Protein AF-A0A7C2U217-F1 (afdb_monomer_lite)

Sequence (135 aa):
MIDAEALQKIQAIIQNGKTFVLTTHVNADADGIGSEIALTHCLRDLGKKAHIFNHSPTPENIEFLDARGDIELYDNGKHGELVRDVDAVFILDISDWERLRDLGKLLRQISVTKICIDHHPLEGRFGDVDVILTE

Radius of gyration: 13.86 Å; chains: 1; bounding box: 32×33×36 Å

Foldseek 3Di:
DWDPVLVVVVVVLLVPWAAEEEEEFAVDDCQRLLVLLVVCVVSVVVVHHYAYEYQYDDDPVVVVSCVVVRYDHDDCVPCVVVCQPGQAYEYEQDQDLVRRPPVSVSVVVHPRFYEYEHADDDDDDRTPRYTYNHD

Structure (mmCIF, N/CA/C/O backbone):
data_AF-A0A7C2U217-F1
#
_entry.id   AF-A0A7C2U217-F1
#
loop_
_atom_site.group_PDB
_atom_site.id
_atom_site.type_symbol
_atom_site.label_atom_id
_atom_site.label_alt_id
_atom_site.label_comp_id
_atom_site.label_asym_id
_atom_site.label_entity_id
_atom_site.label_seq_id
_atom_site.pdbx_PDB_ins_code
_atom_site.Cartn_x
_atom_site.Cartn_y
_atom_site.Cartn_z
_atom_site.occupancy
_atom_site.B_iso_or_equiv
_atom_site.auth_seq_id
_atom_site.auth_comp_id
_atom_site.auth_asym_id
_atom_site.auth_atom_id
_atom_site.pdbx_PDB_model_num
ATOM 1 N N . MET A 1 1 ? 12.260 -4.621 18.351 1.00 69.06 1 MET A N 1
ATOM 2 C CA . MET A 1 1 ? 10.930 -5.052 18.851 1.00 69.06 1 MET A CA 1
ATOM 3 C 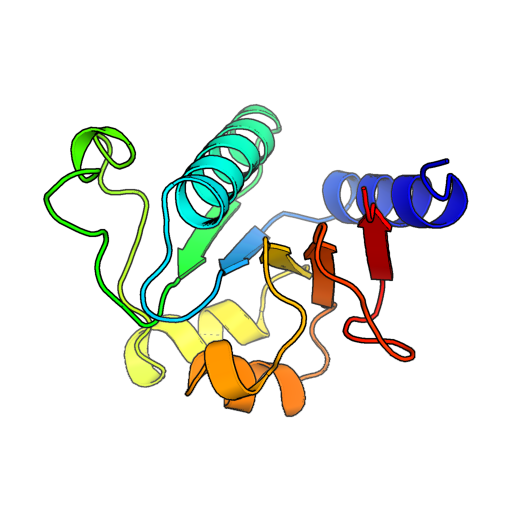C . MET A 1 1 ? 9.889 -4.224 18.130 1.00 69.06 1 MET A C 1
ATOM 5 O O . MET A 1 1 ? 10.135 -3.038 17.961 1.00 69.06 1 MET A O 1
ATOM 9 N N . ILE A 1 2 ? 8.782 -4.831 17.703 1.00 81.50 2 ILE A N 1
ATOM 10 C CA . ILE A 1 2 ? 7.706 -4.109 17.014 1.00 81.50 2 ILE A CA 1
ATOM 11 C C . ILE A 1 2 ? 7.047 -3.122 17.985 1.00 81.50 2 ILE A C 1
ATOM 13 O O . ILE A 1 2 ? 6.759 -3.491 19.125 1.00 81.50 2 ILE A O 1
ATOM 17 N N . ASP A 1 3 ? 6.818 -1.885 17.542 1.00 88.06 3 ASP A N 1
ATOM 18 C CA . ASP A 1 3 ? 6.122 -0.863 18.326 1.00 88.06 3 ASP A CA 1
ATOM 19 C C . ASP A 1 3 ? 4.647 -1.253 18.536 1.00 88.06 3 ASP A C 1
ATOM 21 O O . ASP A 1 3 ? 3.834 -1.269 17.608 1.00 88.06 3 ASP A O 1
ATOM 25 N N . ALA A 1 4 ? 4.299 -1.574 19.784 1.00 91.75 4 ALA A N 1
ATOM 26 C CA . ALA A 1 4 ? 2.953 -1.980 20.163 1.00 91.75 4 ALA A CA 1
ATOM 27 C C . ALA A 1 4 ? 1.915 -0.862 19.970 1.00 91.75 4 ALA A C 1
ATOM 29 O O . ALA A 1 4 ? 0.757 -1.160 19.677 1.00 91.75 4 ALA A O 1
ATOM 30 N N . GLU A 1 5 ? 2.304 0.409 20.109 1.00 94.31 5 GLU A N 1
ATOM 31 C CA . GLU A 1 5 ? 1.392 1.539 19.916 1.00 94.31 5 GLU A CA 1
ATOM 32 C C . GLU A 1 5 ? 1.033 1.692 18.432 1.00 94.31 5 GLU A C 1
ATOM 34 O O . GLU A 1 5 ? -0.138 1.877 18.087 1.00 94.31 5 GLU A O 1
ATOM 39 N N . ALA A 1 6 ? 2.021 1.551 17.544 1.00 94.88 6 ALA A N 1
ATOM 40 C CA . ALA A 1 6 ? 1.801 1.558 16.100 1.00 94.88 6 ALA A CA 1
ATOM 41 C C . ALA A 1 6 ? 0.861 0.418 15.671 1.00 94.88 6 ALA A C 1
ATOM 43 O O . ALA A 1 6 ? -0.117 0.658 14.960 1.00 94.88 6 ALA A O 1
ATOM 44 N N . LEU A 1 7 ? 1.080 -0.801 16.181 1.00 95.38 7 LEU A N 1
ATOM 45 C CA . LEU A 1 7 ? 0.203 -1.943 15.901 1.00 95.38 7 LEU A CA 1
ATOM 46 C C . LEU A 1 7 ? -1.240 -1.712 16.367 1.00 95.38 7 LEU A C 1
ATOM 48 O O . LEU A 1 7 ? -2.176 -2.010 15.627 1.00 95.38 7 LEU A O 1
ATOM 52 N N . GLN A 1 8 ? -1.437 -1.156 17.566 1.00 97.12 8 GLN A N 1
ATOM 53 C CA . GLN A 1 8 ? -2.775 -0.843 18.080 1.00 97.12 8 GLN A CA 1
ATOM 54 C C . GLN A 1 8 ? -3.494 0.198 17.214 1.00 97.12 8 GLN A C 1
ATOM 56 O O . GLN A 1 8 ? -4.691 0.060 16.950 1.00 97.12 8 GLN A O 1
ATOM 61 N N . LYS A 1 9 ? -2.774 1.216 16.725 1.00 97.81 9 LYS A N 1
ATOM 62 C CA . LYS A 1 9 ? -3.329 2.214 15.796 1.00 97.81 9 LYS A CA 1
ATOM 63 C C . LYS A 1 9 ? -3.751 1.575 14.477 1.00 97.81 9 LYS A C 1
ATOM 65 O O . LYS A 1 9 ? -4.878 1.796 14.040 1.00 97.81 9 LYS A O 1
ATOM 70 N N . ILE A 1 10 ? -2.892 0.748 13.880 1.00 98.12 10 ILE A N 1
ATOM 71 C CA . ILE A 1 10 ? -3.202 0.030 12.634 1.00 98.12 10 ILE A CA 1
ATOM 72 C C . ILE A 1 10 ? -4.423 -0.873 12.830 1.00 98.12 10 ILE A C 1
ATOM 74 O O . ILE A 1 10 ? -5.349 -0.842 12.022 1.00 98.12 10 ILE A O 1
ATOM 78 N N . GLN A 1 11 ? -4.479 -1.619 13.936 1.00 97.94 11 GLN A N 1
ATOM 79 C CA . GLN A 1 11 ? -5.625 -2.461 14.267 1.00 97.94 11 GLN A CA 1
ATOM 80 C C . GLN A 1 11 ? -6.925 -1.647 14.344 1.00 97.94 11 GLN A C 1
ATOM 82 O O . GLN A 1 11 ? -7.931 -2.049 13.759 1.00 97.94 11 GLN A O 1
ATOM 87 N N . ALA A 1 12 ? -6.914 -0.501 15.029 1.00 98.44 12 ALA A N 1
ATOM 88 C CA . ALA A 1 12 ? -8.084 0.365 15.143 1.00 98.44 12 ALA A CA 1
ATOM 89 C C . ALA A 1 12 ? -8.523 0.938 13.783 1.00 98.44 12 ALA A C 1
ATOM 91 O O . ALA A 1 12 ? -9.723 0.996 13.502 1.00 98.44 12 ALA A O 1
ATOM 92 N N . ILE A 1 13 ? -7.571 1.321 12.925 1.00 98.56 13 ILE A N 1
ATOM 93 C CA . ILE A 1 13 ? -7.847 1.787 11.559 1.00 98.56 13 ILE A CA 1
ATOM 94 C C . ILE A 1 13 ? -8.518 0.674 10.746 1.00 98.56 13 ILE A C 1
ATOM 96 O O . ILE A 1 13 ? -9.573 0.899 10.156 1.00 98.56 13 ILE A O 1
ATOM 100 N N . ILE A 1 14 ? -7.972 -0.546 10.775 1.00 98.69 14 ILE A N 1
ATOM 101 C CA . ILE A 1 14 ? -8.537 -1.692 10.047 1.00 98.69 14 ILE A CA 1
ATOM 102 C C . ILE A 1 14 ? -9.936 -2.040 10.563 1.00 98.69 14 ILE A C 1
ATOM 104 O O . ILE A 1 14 ? -10.850 -2.279 9.774 1.00 98.69 14 ILE A O 1
ATOM 108 N N . GLN A 1 15 ? -10.136 -2.070 11.883 1.00 98.38 15 GLN A N 1
ATOM 109 C CA . GLN A 1 15 ? -11.425 -2.420 12.480 1.00 98.38 15 GLN A CA 1
ATOM 110 C C . GLN A 1 15 ? -12.529 -1.440 12.070 1.00 98.38 15 GLN A C 1
ATOM 112 O O . GLN A 1 15 ? -13.599 -1.888 11.648 1.00 98.38 15 GLN A O 1
ATOM 117 N N . ASN A 1 16 ? -12.254 -0.134 12.133 1.00 98.38 16 ASN A N 1
ATOM 118 C CA . ASN A 1 16 ? -13.239 0.915 11.863 1.00 98.38 16 ASN A CA 1
ATOM 119 C C . ASN A 1 16 ? -13.402 1.245 10.369 1.00 98.38 16 ASN A C 1
ATOM 121 O O . ASN A 1 16 ? -14.499 1.614 9.948 1.00 98.38 16 ASN A O 1
ATOM 125 N N . GLY A 1 17 ? -12.339 1.099 9.575 1.00 98.50 17 GLY A N 1
ATOM 126 C CA . GLY A 1 17 ? -12.345 1.377 8.141 1.00 98.50 17 GLY A CA 1
ATOM 127 C C . GLY A 1 17 ? -13.046 0.297 7.318 1.00 98.50 17 GLY A C 1
ATOM 128 O O . GLY A 1 17 ? -13.355 -0.800 7.795 1.00 98.50 17 GLY A O 1
ATOM 129 N N . LYS A 1 18 ? -13.315 0.607 6.054 1.00 98.69 18 LYS A N 1
ATOM 130 C CA . LYS A 1 18 ? -14.023 -0.247 5.093 1.00 98.69 18 LYS A CA 1
ATOM 131 C C . LYS A 1 18 ? -13.253 -0.434 3.794 1.00 98.69 18 LYS A C 1
ATOM 133 O O . LYS A 1 18 ? -13.386 -1.501 3.200 1.00 98.69 18 LYS A O 1
ATOM 138 N N . THR A 1 19 ? -12.501 0.569 3.355 1.00 98.75 19 THR A N 1
ATOM 139 C CA . THR A 1 19 ? -11.808 0.587 2.066 1.00 98.75 19 THR A CA 1
ATOM 140 C C . THR A 1 19 ? -10.358 0.996 2.264 1.00 98.75 19 THR A C 1
ATOM 142 O O . THR A 1 19 ? -10.080 2.013 2.892 1.00 98.75 19 THR A O 1
ATOM 145 N N . PHE A 1 20 ? -9.444 0.219 1.694 1.00 98.88 20 PHE A N 1
ATOM 146 C CA . PHE A 1 20 ? -8.005 0.430 1.793 1.00 98.88 20 PHE A CA 1
ATOM 147 C C . PHE A 1 20 ? -7.353 0.347 0.416 1.00 98.88 20 PHE A C 1
ATOM 149 O O . PHE A 1 20 ? -7.805 -0.401 -0.456 1.00 98.88 20 PHE A O 1
ATOM 156 N N . VAL A 1 21 ? -6.274 1.102 0.244 1.00 98.88 21 VAL A N 1
ATOM 157 C CA . VAL A 1 21 ? -5.364 0.971 -0.900 1.00 98.88 21 VAL A CA 1
ATOM 158 C C . VAL A 1 21 ? -4.018 0.480 -0.392 1.00 98.88 21 VAL A C 1
ATOM 160 O O . VAL A 1 21 ? -3.595 0.851 0.700 1.00 98.88 21 VAL A O 1
ATOM 163 N N . LEU A 1 22 ? -3.363 -0.362 -1.176 1.00 98.81 22 LEU A N 1
ATOM 164 C CA . LEU A 1 22 ? -2.008 -0.828 -0.953 1.00 98.81 22 LEU A CA 1
ATOM 165 C C . LEU A 1 22 ? -1.142 -0.396 -2.136 1.00 98.81 22 LEU A C 1
ATOM 167 O O . LEU A 1 22 ? -1.629 -0.324 -3.270 1.00 98.81 22 LEU A O 1
ATOM 171 N N . THR A 1 23 ? 0.111 -0.066 -1.853 1.00 98.75 23 THR A N 1
ATOM 172 C CA . THR A 1 23 ? 1.108 0.258 -2.870 1.00 98.75 23 THR A CA 1
ATOM 173 C C . THR A 1 23 ? 2.515 -0.072 -2.378 1.00 98.75 23 THR A C 1
ATOM 175 O O . THR A 1 23 ? 2.789 -0.037 -1.174 1.00 98.75 23 THR A O 1
ATOM 178 N N . THR A 1 24 ? 3.415 -0.332 -3.319 1.00 98.62 24 THR A N 1
ATOM 179 C CA . THR A 1 24 ? 4.837 -0.567 -3.082 1.00 98.62 24 THR A CA 1
ATOM 180 C C . THR A 1 24 ? 5.687 0.183 -4.113 1.00 98.62 24 THR A C 1
ATOM 182 O O . THR A 1 24 ? 5.211 1.011 -4.898 1.00 98.62 24 THR A O 1
ATOM 185 N N . HIS A 1 25 ? 6.996 -0.037 -4.086 1.00 97.75 25 HIS A N 1
ATOM 186 C CA . HIS A 1 25 ? 7.944 0.695 -4.901 1.00 97.75 25 HIS A CA 1
ATOM 187 C C . HIS A 1 25 ? 7.852 0.381 -6.402 1.00 97.75 25 HIS A C 1
ATOM 189 O O . HIS A 1 25 ? 7.497 -0.709 -6.845 1.00 97.75 25 HIS A O 1
ATOM 195 N N . VAL A 1 26 ? 8.292 1.338 -7.222 1.00 97.62 26 VAL A N 1
ATOM 196 C CA . VAL A 1 26 ? 8.581 1.128 -8.646 1.00 97.62 26 VAL A CA 1
ATOM 197 C C . VAL A 1 26 ? 9.489 -0.088 -8.843 1.00 97.62 26 VAL A C 1
ATOM 199 O O . VAL A 1 26 ? 10.465 -0.265 -8.111 1.00 97.62 26 VAL A O 1
ATOM 202 N N . ASN A 1 27 ? 9.179 -0.896 -9.858 1.00 96.50 27 ASN A N 1
ATOM 203 C CA . ASN A 1 27 ? 9.841 -2.173 -10.141 1.00 96.50 27 ASN A CA 1
ATOM 204 C C . ASN A 1 27 ? 9.857 -3.083 -8.903 1.00 96.50 27 ASN A C 1
ATOM 206 O O . ASN A 1 27 ? 10.922 -3.527 -8.479 1.00 96.50 27 ASN A O 1
ATOM 210 N N . ALA A 1 28 ? 8.671 -3.259 -8.312 1.00 96.56 28 ALA A N 1
ATOM 211 C CA . ALA A 1 28 ? 8.405 -4.101 -7.153 1.00 96.56 28 ALA A CA 1
ATOM 212 C C . ALA A 1 28 ? 9.036 -5.488 -7.308 1.00 96.56 28 ALA A C 1
ATOM 214 O O . ALA A 1 28 ? 8.926 -6.102 -8.375 1.00 96.56 28 ALA A O 1
ATOM 215 N N . ASP A 1 29 ? 9.705 -5.960 -6.262 1.00 97.62 29 ASP A N 1
ATOM 216 C CA . ASP A 1 29 ? 10.206 -7.325 -6.206 1.00 97.62 29 ASP A CA 1
ATOM 217 C C . ASP A 1 29 ? 9.192 -8.250 -5.508 1.00 97.62 29 ASP A C 1
ATOM 219 O O . ASP A 1 29 ? 8.014 -7.917 -5.350 1.00 97.62 29 ASP A O 1
ATOM 223 N N . ALA A 1 30 ? 9.624 -9.461 -5.158 1.00 97.94 30 ALA A N 1
ATOM 224 C CA . ALA A 1 30 ? 8.746 -10.441 -4.536 1.00 97.94 30 ALA A CA 1
ATOM 225 C C . ALA A 1 30 ? 8.326 -10.064 -3.105 1.00 97.94 30 ALA A C 1
ATOM 227 O O . ALA A 1 30 ? 7.288 -10.560 -2.666 1.00 97.94 30 ALA A O 1
ATOM 228 N N . ASP A 1 31 ? 9.095 -9.232 -2.393 1.00 97.94 31 ASP A N 1
ATOM 229 C CA . ASP A 1 31 ? 8.763 -8.828 -1.026 1.00 97.94 31 ASP A CA 1
ATOM 230 C C . ASP A 1 31 ? 7.623 -7.807 -1.044 1.00 97.94 31 ASP A C 1
ATOM 232 O O . ASP A 1 31 ? 6.544 -8.074 -0.504 1.00 97.94 31 ASP A O 1
ATOM 236 N N . GLY A 1 32 ? 7.786 -6.719 -1.805 1.00 97.94 32 GLY A N 1
ATOM 237 C CA . GLY A 1 32 ? 6.727 -5.735 -2.032 1.00 97.94 32 GLY A CA 1
ATOM 238 C C . GLY A 1 32 ? 5.434 -6.363 -2.568 1.00 97.94 32 GLY A C 1
ATOM 239 O O . GLY A 1 32 ? 4.373 -6.220 -1.957 1.00 97.94 32 GLY A O 1
ATOM 240 N N . ILE A 1 33 ? 5.514 -7.136 -3.660 1.00 98.44 33 ILE A N 1
ATOM 241 C CA . ILE A 1 33 ? 4.331 -7.776 -4.269 1.00 98.44 33 ILE A CA 1
ATOM 242 C C . ILE A 1 33 ? 3.695 -8.806 -3.332 1.00 98.44 33 ILE A C 1
ATOM 244 O O . ILE A 1 33 ? 2.472 -8.845 -3.172 1.00 98.44 33 ILE A O 1
ATOM 248 N N . GLY A 1 34 ? 4.506 -9.658 -2.702 1.00 98.44 34 GLY A N 1
ATOM 249 C CA . GLY A 1 34 ? 4.013 -10.679 -1.782 1.00 98.44 34 GLY A CA 1
ATOM 250 C C . GLY A 1 34 ? 3.298 -10.064 -0.579 1.00 98.44 34 GLY A C 1
ATOM 251 O O . GLY A 1 34 ? 2.211 -10.517 -0.207 1.00 98.44 34 GLY A O 1
ATOM 252 N N . SER A 1 35 ? 3.869 -8.997 -0.019 1.00 98.50 35 SER A N 1
ATOM 253 C CA . SER A 1 35 ? 3.313 -8.250 1.108 1.00 98.50 35 SER A CA 1
ATOM 254 C C . SER A 1 35 ? 1.965 -7.607 0.769 1.00 98.50 35 SER A C 1
ATOM 256 O O . SER A 1 35 ? 1.010 -7.730 1.544 1.00 98.50 35 SER A O 1
ATOM 258 N N . GLU A 1 36 ? 1.836 -6.986 -0.407 1.00 98.62 36 GLU A N 1
ATOM 259 C CA . GLU A 1 36 ? 0.574 -6.399 -0.874 1.00 98.62 36 GLU A CA 1
ATOM 260 C C . GLU A 1 36 ? -0.526 -7.440 -1.059 1.00 98.62 36 GLU A C 1
ATOM 262 O O . GLU A 1 36 ? -1.655 -7.243 -0.600 1.00 98.62 36 GLU A O 1
ATOM 267 N N . ILE A 1 37 ? -0.212 -8.562 -1.706 1.00 98.50 37 ILE A N 1
ATOM 268 C CA . ILE A 1 37 ? -1.184 -9.627 -1.968 1.00 98.50 37 ILE A CA 1
ATOM 269 C C . ILE A 1 37 ? -1.647 -10.252 -0.652 1.00 98.50 37 ILE A C 1
ATOM 271 O O . ILE A 1 37 ? -2.853 -10.384 -0.416 1.00 98.50 37 ILE A O 1
ATOM 275 N N . ALA A 1 38 ? -0.707 -10.575 0.240 1.00 98.44 38 ALA A N 1
ATOM 276 C CA . ALA A 1 38 ? -1.014 -11.163 1.537 1.00 98.44 38 ALA A CA 1
ATOM 277 C C . ALA A 1 38 ? -1.910 -10.244 2.380 1.00 98.44 38 ALA A C 1
ATOM 279 O O . ALA A 1 38 ? -2.942 -10.684 2.902 1.00 98.44 38 ALA A O 1
ATOM 280 N N . LEU A 1 39 ? -1.563 -8.956 2.482 1.00 98.62 39 LEU A N 1
ATOM 281 C CA . LEU A 1 39 ? -2.356 -8.002 3.255 1.00 98.62 39 LEU A CA 1
ATOM 282 C C . LEU A 1 39 ? -3.720 -7.741 2.605 1.00 98.62 39 LEU A C 1
ATOM 284 O O . LEU A 1 39 ? -4.730 -7.679 3.306 1.00 98.62 39 LEU A O 1
ATOM 288 N N . THR A 1 40 ? -3.784 -7.662 1.276 1.00 98.69 40 THR A N 1
ATOM 289 C CA . THR A 1 40 ? -5.044 -7.518 0.533 1.00 98.69 40 THR A CA 1
ATOM 290 C C . THR A 1 40 ? -5.995 -8.675 0.812 1.00 98.69 40 THR A C 1
ATOM 292 O O . THR A 1 40 ? -7.178 -8.447 1.074 1.00 98.69 40 THR A O 1
ATOM 295 N N . HIS A 1 41 ? -5.505 -9.917 0.790 1.00 98.38 41 HIS A N 1
ATOM 296 C CA . HIS A 1 41 ? -6.331 -11.093 1.080 1.00 98.38 41 HIS A CA 1
ATOM 297 C C . HIS A 1 41 ? -6.785 -11.105 2.539 1.00 98.38 41 HIS A C 1
ATOM 299 O O . HIS A 1 41 ? -7.973 -11.283 2.789 1.00 98.38 41 HIS A O 1
ATOM 305 N N . CYS A 1 42 ? -5.896 -10.786 3.484 1.00 98.50 42 CYS A N 1
ATOM 306 C CA . CYS A 1 42 ? -6.253 -10.646 4.898 1.00 98.50 42 CYS A CA 1
ATOM 307 C C . CYS A 1 42 ? -7.364 -9.601 5.118 1.00 98.50 42 CYS A C 1
ATOM 309 O O . CYS A 1 42 ? -8.364 -9.868 5.784 1.00 98.50 42 CYS A O 1
ATOM 311 N N . LEU A 1 43 ? -7.242 -8.417 4.509 1.00 98.75 43 LEU A N 1
ATOM 312 C CA . LEU A 1 43 ? -8.255 -7.362 4.601 1.00 98.75 43 LEU A CA 1
ATOM 313 C C . LEU A 1 43 ? -9.596 -7.802 3.996 1.00 98.75 43 LEU A C 1
ATOM 315 O O . LEU A 1 43 ? -10.653 -7.529 4.569 1.00 98.75 43 LEU A O 1
ATOM 319 N N . ARG A 1 44 ? -9.573 -8.508 2.863 1.00 98.44 44 ARG A N 1
ATOM 320 C CA . ARG A 1 44 ? -10.786 -9.030 2.214 1.00 98.44 44 ARG A CA 1
ATOM 321 C C . ARG A 1 44 ? -11.459 -10.127 3.038 1.00 98.44 44 ARG A C 1
ATOM 323 O O . ARG A 1 44 ? -12.682 -10.102 3.162 1.00 98.44 44 ARG A O 1
ATOM 330 N N . ASP A 1 45 ? -10.691 -11.010 3.672 1.00 98.44 45 ASP A N 1
ATOM 331 C CA . ASP A 1 45 ? -11.208 -12.029 4.598 1.00 98.44 45 ASP A CA 1
ATOM 332 C C . ASP A 1 45 ? -11.872 -11.398 5.836 1.00 98.44 45 ASP A C 1
ATOM 334 O O . ASP A 1 45 ? -12.835 -11.935 6.384 1.00 98.44 45 ASP A O 1
ATOM 338 N N . LEU A 1 46 ? -11.430 -10.199 6.232 1.00 98.44 46 LEU A N 1
ATOM 339 C CA . LEU A 1 46 ? -12.068 -9.366 7.260 1.00 98.44 46 LEU A CA 1
ATOM 340 C C . LEU A 1 46 ? -13.286 -8.567 6.746 1.00 98.44 46 LEU A C 1
ATOM 342 O O . LEU A 1 46 ? -13.814 -7.709 7.461 1.00 98.44 46 LEU A O 1
ATOM 346 N N . GLY A 1 47 ? -13.737 -8.814 5.514 1.00 98.62 47 GLY A N 1
ATOM 347 C CA . GLY A 1 47 ? -14.889 -8.153 4.900 1.00 98.62 47 GLY A CA 1
ATOM 348 C C . GLY A 1 47 ? -14.626 -6.716 4.440 1.00 98.62 47 GLY A C 1
ATOM 349 O O . GLY A 1 47 ? -15.575 -5.945 4.273 1.00 98.62 47 GLY A O 1
ATOM 350 N N . LYS A 1 48 ? -13.358 -6.325 4.264 1.00 98.75 48 LYS A N 1
ATOM 351 C CA . LYS A 1 48 ? -12.966 -4.992 3.784 1.00 98.75 48 LYS A CA 1
ATOM 352 C C . LYS A 1 48 ? -12.811 -4.981 2.262 1.00 98.75 48 LYS A C 1
ATOM 354 O O . LYS A 1 48 ? -12.571 -6.008 1.630 1.00 98.75 48 LYS A O 1
ATOM 359 N N . LYS A 1 49 ? -12.912 -3.796 1.663 1.00 98.75 49 LYS A N 1
ATOM 360 C CA . LYS A 1 49 ? -12.482 -3.545 0.285 1.00 98.75 49 LYS A CA 1
ATOM 361 C C . LYS A 1 49 ? -10.997 -3.195 0.300 1.00 98.75 49 LYS A C 1
ATOM 363 O O . LYS A 1 49 ? -10.587 -2.318 1.053 1.00 98.75 49 LYS A O 1
ATOM 368 N N . ALA A 1 50 ? -10.208 -3.875 -0.521 1.00 98.69 50 ALA A N 1
ATOM 369 C CA . ALA A 1 50 ? -8.774 -3.640 -0.635 1.00 98.69 50 ALA A CA 1
ATOM 370 C C . ALA A 1 50 ? -8.359 -3.675 -2.109 1.00 98.69 50 ALA A C 1
ATOM 372 O O . ALA A 1 50 ? -8.717 -4.619 -2.828 1.00 98.69 50 ALA A O 1
ATOM 373 N N . HIS A 1 51 ? -7.637 -2.639 -2.527 1.00 98.75 51 HIS A N 1
ATOM 374 C CA . HIS A 1 51 ? -7.144 -2.431 -3.887 1.00 98.75 51 HIS A CA 1
ATOM 375 C C . HIS A 1 51 ? -5.624 -2.297 -3.864 1.00 98.75 51 HIS A C 1
ATOM 377 O O . HIS A 1 51 ? -5.102 -1.618 -2.982 1.00 98.75 51 HIS A O 1
ATOM 383 N N . ILE A 1 52 ? -4.932 -2.893 -4.833 1.00 98.81 52 ILE A N 1
ATOM 384 C CA . ILE A 1 52 ? -3.490 -2.704 -5.008 1.00 98.81 52 ILE A CA 1
ATOM 385 C C . ILE A 1 52 ? -3.280 -1.821 -6.235 1.00 98.81 52 ILE A C 1
ATOM 387 O O . ILE A 1 52 ? -3.739 -2.161 -7.327 1.00 98.81 52 ILE A O 1
ATOM 391 N N . PHE A 1 53 ? -2.595 -0.691 -6.052 1.00 98.75 53 PHE A N 1
ATOM 392 C CA . PHE A 1 53 ? -2.251 0.224 -7.136 1.00 98.75 53 PHE A CA 1
ATOM 393 C C . PHE A 1 53 ? -0.747 0.458 -7.186 1.00 98.75 53 PHE A C 1
ATOM 395 O O . PHE A 1 53 ? -0.191 1.148 -6.333 1.00 98.75 53 PHE A O 1
ATOM 402 N N . ASN A 1 54 ? -0.109 -0.045 -8.241 1.00 98.50 54 ASN A N 1
ATOM 403 C CA . ASN A 1 54 ? 1.337 0.045 -8.415 1.00 98.50 54 ASN A CA 1
ATOM 404 C C . ASN A 1 54 ? 1.728 0.849 -9.643 1.00 98.50 54 ASN A C 1
ATOM 406 O O . ASN A 1 54 ? 1.009 0.907 -10.636 1.00 98.50 54 ASN A O 1
ATOM 410 N N . HIS A 1 55 ? 2.894 1.489 -9.585 1.00 97.81 55 HIS A N 1
ATOM 411 C CA . HIS A 1 55 ? 3.402 2.242 -10.729 1.00 97.81 55 HIS A CA 1
ATOM 412 C C . HIS A 1 55 ? 3.910 1.326 -11.851 1.00 97.81 55 HIS A C 1
ATOM 414 O O . HIS A 1 55 ? 3.664 1.597 -13.024 1.00 97.81 55 HIS A O 1
ATOM 420 N N . SER A 1 56 ? 4.645 0.272 -11.492 1.00 96.88 56 SER A N 1
ATOM 421 C CA . SER A 1 56 ? 5.197 -0.697 -12.445 1.00 96.88 56 SER A CA 1
ATOM 422 C C . SER A 1 56 ? 4.313 -1.937 -12.537 1.00 96.88 56 SER A C 1
ATOM 424 O O . SER A 1 56 ? 3.666 -2.286 -11.549 1.00 96.88 56 SER A O 1
ATOM 426 N N . PRO A 1 57 ? 4.317 -2.637 -13.686 1.00 97.12 57 PRO A N 1
ATOM 427 C CA . PRO A 1 57 ? 3.678 -3.941 -13.781 1.00 97.12 57 PRO A CA 1
ATOM 428 C C . PRO A 1 57 ? 4.423 -4.961 -12.917 1.00 97.12 57 PRO A C 1
ATOM 430 O O . PRO A 1 57 ? 5.630 -4.829 -12.691 1.00 97.12 57 PRO A O 1
ATOM 433 N N . THR A 1 58 ? 3.707 -6.001 -12.496 1.00 97.62 58 THR A N 1
ATOM 434 C CA . THR A 1 58 ? 4.298 -7.191 -11.881 1.00 97.62 58 THR A CA 1
ATOM 435 C C . THR A 1 58 ? 5.348 -7.794 -12.824 1.00 97.62 58 THR A C 1
ATOM 437 O O . THR A 1 58 ? 5.036 -8.030 -13.995 1.00 97.62 58 THR A O 1
ATOM 440 N N . PRO A 1 59 ? 6.591 -8.037 -12.370 1.00 97.06 59 PRO A N 1
ATOM 441 C CA . PRO A 1 59 ? 7.610 -8.658 -13.209 1.00 97.06 59 PRO A CA 1
ATOM 442 C C . PRO A 1 59 ? 7.219 -10.079 -13.648 1.00 97.06 59 PRO A C 1
ATOM 444 O O . PRO A 1 59 ? 6.749 -10.876 -12.839 1.00 97.06 59 PRO A O 1
ATOM 447 N N . GLU A 1 60 ? 7.481 -10.424 -14.914 1.00 96.81 60 GLU A N 1
ATOM 448 C CA . GLU A 1 60 ? 7.096 -11.710 -15.535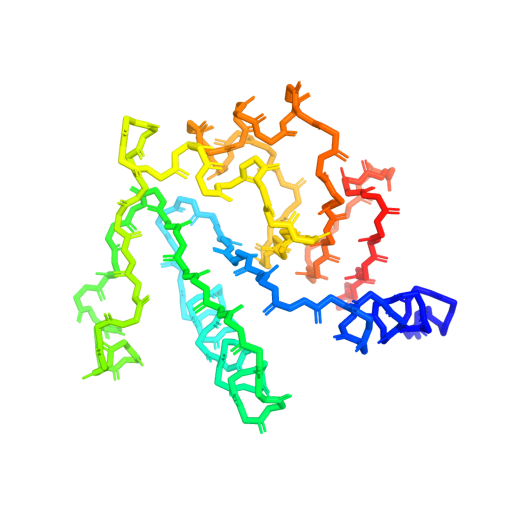 1.00 96.81 60 GLU A CA 1
ATOM 449 C C . GLU A 1 60 ? 7.585 -12.933 -14.737 1.00 96.81 60 GLU A C 1
ATOM 451 O O . GLU A 1 60 ? 6.875 -13.922 -14.572 1.00 96.81 60 GLU A O 1
ATOM 456 N N . ASN A 1 61 ? 8.787 -12.859 -14.158 1.00 97.06 61 ASN A N 1
ATOM 457 C CA . ASN A 1 61 ? 9.373 -13.950 -13.376 1.00 97.06 61 ASN A CA 1
ATOM 458 C C . ASN A 1 61 ? 8.657 -14.222 -12.040 1.00 97.06 61 ASN A C 1
ATOM 460 O O . ASN A 1 61 ? 8.915 -15.258 -11.426 1.00 97.06 61 ASN A O 1
ATOM 464 N N . ILE A 1 62 ? 7.793 -13.311 -11.585 1.00 97.38 62 ILE A N 1
ATOM 465 C CA . ILE A 1 62 ? 6.988 -13.442 -10.364 1.00 97.38 62 ILE A CA 1
ATOM 466 C C . ILE A 1 62 ? 5.495 -13.193 -10.607 1.00 97.38 62 ILE A C 1
ATOM 468 O O . ILE A 1 62 ? 4.732 -13.063 -9.656 1.00 97.38 62 ILE A O 1
ATOM 472 N N . GLU A 1 63 ? 5.048 -13.203 -11.865 1.00 96.38 63 GLU A N 1
ATOM 473 C CA . GLU A 1 63 ? 3.636 -13.025 -12.235 1.00 96.38 63 GLU A CA 1
ATOM 474 C C . GLU A 1 63 ? 2.725 -14.077 -11.583 1.00 96.38 63 GLU A C 1
ATOM 476 O O . GLU A 1 63 ? 1.568 -13.808 -11.272 1.00 96.38 63 GLU A O 1
ATOM 481 N N . PHE A 1 64 ? 3.271 -15.256 -11.264 1.00 96.94 64 PHE A N 1
ATOM 482 C CA . PHE A 1 64 ? 2.559 -16.304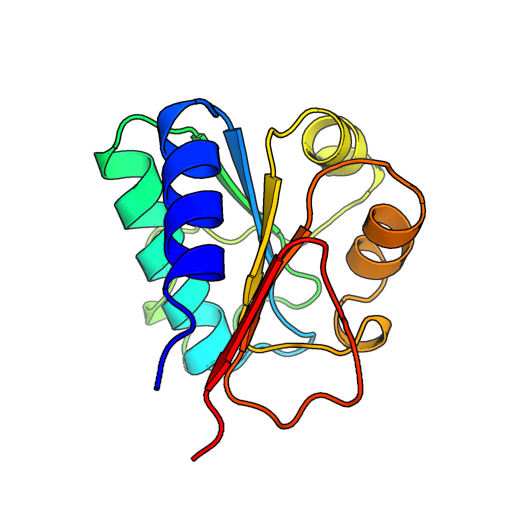 -10.530 1.00 96.94 64 PHE A CA 1
ATOM 483 C C . PHE A 1 64 ? 2.106 -15.883 -9.121 1.00 96.94 64 PHE A C 1
ATOM 485 O O . PHE A 1 64 ? 1.197 -16.514 -8.578 1.00 96.94 64 PHE A O 1
ATOM 492 N N . LEU A 1 65 ? 2.728 -14.863 -8.513 1.00 96.94 65 LEU A N 1
ATOM 493 C CA . LEU A 1 65 ? 2.278 -14.312 -7.234 1.00 96.94 65 LEU A CA 1
ATOM 494 C C . LEU A 1 65 ? 0.924 -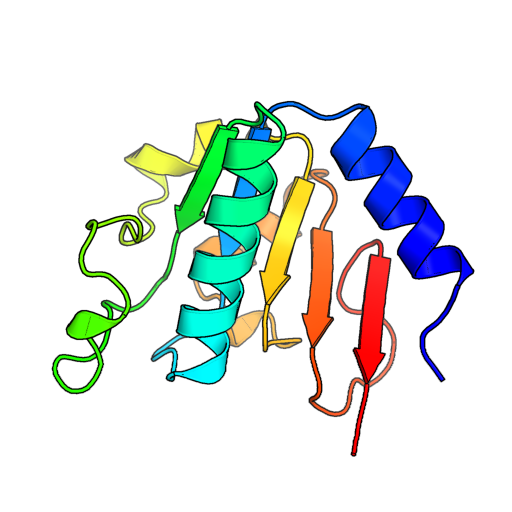13.618 -7.404 1.00 96.94 65 LEU A C 1
ATOM 496 O O . LEU A 1 65 ? 0.023 -13.845 -6.600 1.00 96.94 65 LEU A O 1
ATOM 500 N N . ASP A 1 66 ? 0.746 -12.872 -8.496 1.00 96.81 66 ASP A N 1
ATOM 501 C CA . ASP A 1 66 ? -0.496 -12.177 -8.842 1.00 96.81 66 ASP A CA 1
ATOM 502 C C . ASP A 1 66 ? -1.429 -13.026 -9.726 1.00 96.81 66 ASP A C 1
ATOM 504 O O . ASP A 1 66 ? -2.069 -12.557 -10.665 1.00 96.81 66 ASP A O 1
ATOM 508 N N . ALA A 1 67 ? -1.558 -14.318 -9.414 1.00 94.06 67 ALA A N 1
ATOM 509 C CA . ALA A 1 67 ? -2.378 -15.246 -10.199 1.00 94.06 67 ALA A CA 1
ATOM 510 C C . ALA A 1 67 ? -3.877 -14.869 -10.272 1.00 94.06 67 ALA A C 1
ATOM 512 O O . ALA A 1 67 ? -4.621 -15.448 -11.066 1.00 94.06 67 ALA A O 1
ATOM 513 N N . ARG A 1 68 ? -4.343 -13.941 -9.425 1.00 94.75 68 ARG A N 1
ATOM 514 C CA . ARG A 1 68 ? -5.728 -13.443 -9.401 1.00 94.75 68 ARG A CA 1
ATOM 515 C C . ARG A 1 68 ? -5.914 -12.134 -10.173 1.00 94.75 68 ARG A C 1
ATOM 517 O O . ARG A 1 68 ? -7.064 -11.747 -10.370 1.00 94.75 68 ARG A O 1
ATOM 524 N N . GLY A 1 69 ? -4.833 -11.489 -10.615 1.00 96.06 69 GLY A N 1
ATOM 525 C CA . GLY A 1 69 ? -4.883 -10.159 -11.221 1.00 96.06 69 GLY A CA 1
ATOM 526 C C . GLY A 1 69 ? -5.396 -9.105 -10.239 1.00 96.06 69 GLY A C 1
ATOM 527 O O . GLY A 1 69 ? -6.259 -8.301 -10.587 1.00 96.06 69 GLY A O 1
ATOM 528 N N . ASP A 1 70 ? -4.932 -9.171 -8.991 1.00 96.88 70 ASP A N 1
ATOM 529 C CA . ASP A 1 70 ? -5.279 -8.242 -7.920 1.00 96.88 70 ASP A CA 1
ATOM 530 C C . ASP A 1 70 ? -4.570 -6.884 -8.073 1.00 96.88 70 ASP A C 1
ATOM 532 O O . ASP A 1 70 ? -5.049 -5.893 -7.512 1.00 96.88 70 ASP A O 1
ATOM 536 N N . ILE A 1 71 ? -3.451 -6.830 -8.809 1.00 98.44 71 ILE A N 1
ATOM 537 C CA . ILE A 1 71 ? -2.631 -5.626 -8.978 1.00 98.44 71 ILE A CA 1
ATOM 538 C C . ILE A 1 71 ? -3.065 -4.848 -10.219 1.00 98.44 71 ILE A C 1
ATOM 540 O O . ILE A 1 71 ? -3.017 -5.337 -11.347 1.00 98.44 71 ILE A O 1
ATOM 544 N N . GLU A 1 72 ? -3.427 -3.580 -10.023 1.00 98.38 72 GLU A N 1
ATOM 545 C CA . GLU A 1 72 ? -3.712 -2.654 -11.117 1.00 98.38 72 GLU A CA 1
ATOM 546 C C . GLU A 1 72 ? -2.591 -1.615 -11.270 1.00 98.38 72 GLU A C 1
ATOM 548 O O . GLU A 1 72 ? -2.084 -1.057 -10.292 1.00 98.38 72 GLU A O 1
ATOM 553 N N . LEU A 1 73 ? -2.241 -1.293 -12.520 1.00 98.44 73 LEU A N 1
ATOM 554 C CA . LEU A 1 73 ? -1.359 -0.163 -12.813 1.00 98.44 73 LEU A CA 1
ATOM 555 C C . LEU A 1 73 ? -2.042 1.147 -12.424 1.00 98.44 73 LEU A C 1
ATOM 557 O O . LEU A 1 73 ? -3.150 1.440 -12.877 1.00 98.44 73 LEU A O 1
ATOM 561 N N . TYR A 1 74 ? -1.378 1.949 -11.599 1.00 98.56 74 TYR A N 1
ATOM 562 C CA . TYR A 1 74 ? -1.914 3.212 -11.132 1.00 98.56 74 TYR A CA 1
ATOM 563 C C . TYR A 1 74 ? -2.082 4.211 -12.283 1.00 98.56 74 TYR A C 1
ATOM 565 O O . TYR A 1 74 ? -1.131 4.550 -12.985 1.00 98.56 74 TYR A O 1
ATOM 573 N N . ASP A 1 75 ? -3.294 4.747 -12.405 1.00 98.06 75 ASP A N 1
ATOM 574 C CA . ASP A 1 75 ? -3.648 5.844 -13.291 1.00 98.06 75 ASP A CA 1
ATOM 575 C C . ASP A 1 75 ? -4.433 6.876 -12.472 1.00 98.06 75 ASP A C 1
ATOM 577 O O . ASP A 1 75 ? -5.448 6.550 -11.853 1.00 98.06 75 ASP A O 1
ATOM 581 N N . ASN A 1 76 ? -3.972 8.128 -12.442 1.00 96.44 76 ASN A N 1
ATOM 582 C CA . ASN A 1 76 ? -4.602 9.159 -11.614 1.00 96.44 76 ASN A CA 1
ATOM 583 C C . ASN A 1 76 ? -6.022 9.523 -12.087 1.00 96.44 76 ASN A C 1
ATOM 585 O O . ASN A 1 76 ? -6.859 9.867 -11.257 1.00 96.44 76 ASN A O 1
ATOM 589 N N . GLY A 1 77 ? -6.307 9.449 -13.390 1.00 97.56 77 GLY A N 1
ATOM 590 C CA . GLY A 1 77 ? -7.640 9.729 -13.927 1.00 97.56 77 GLY A CA 1
ATOM 591 C C . GLY A 1 77 ? -8.664 8.656 -13.553 1.00 97.56 77 GLY A C 1
ATOM 592 O O . GLY A 1 77 ? -9.833 8.973 -13.347 1.00 97.56 77 GLY A O 1
ATOM 593 N N . LYS A 1 78 ? -8.223 7.401 -13.423 1.00 98.06 78 LYS A N 1
ATOM 594 C CA . LYS A 1 78 ? -9.070 6.259 -13.057 1.00 98.06 78 LYS A CA 1
ATOM 595 C C . LYS A 1 78 ? -9.155 6.031 -11.545 1.00 98.06 78 LYS A C 1
ATOM 597 O O . LYS A 1 78 ? -10.227 5.718 -11.035 1.00 98.06 78 LYS A O 1
ATOM 602 N N . HIS A 1 79 ? -8.038 6.154 -10.831 1.00 98.50 79 HIS A N 1
ATOM 603 C CA . HIS A 1 79 ? -7.917 5.728 -9.431 1.00 98.50 79 HIS A CA 1
ATOM 604 C C . HIS A 1 79 ? -7.837 6.892 -8.438 1.00 98.50 79 HIS A C 1
ATOM 606 O O . HIS A 1 79 ? -8.051 6.683 -7.247 1.00 98.50 79 HIS A O 1
ATOM 612 N N . GLY A 1 80 ? -7.552 8.117 -8.893 1.00 97.69 80 GLY A N 1
ATOM 613 C CA . GLY A 1 80 ? -7.275 9.251 -8.010 1.00 97.69 80 GLY A CA 1
ATOM 614 C C . GLY A 1 80 ? -8.413 9.578 -7.038 1.00 97.69 80 GLY A C 1
ATOM 615 O O . GLY A 1 80 ? -8.150 9.804 -5.857 1.00 97.69 80 GLY A O 1
ATOM 616 N N . GLU A 1 81 ? -9.664 9.581 -7.502 1.00 97.94 81 GLU A N 1
ATOM 617 C CA . GLU A 1 81 ? -10.830 9.825 -6.635 1.00 97.94 81 GLU A CA 1
ATOM 618 C C . GLU A 1 81 ? -10.996 8.710 -5.596 1.00 97.94 81 GLU A C 1
ATOM 620 O O . GLU A 1 81 ? -11.135 8.991 -4.411 1.00 97.94 81 GLU A O 1
ATOM 625 N N . LEU A 1 82 ? -10.848 7.441 -5.998 1.00 98.31 82 LEU A N 1
ATOM 626 C CA . LEU A 1 82 ? -10.912 6.319 -5.058 1.00 98.31 82 LEU A CA 1
ATOM 627 C C . LEU A 1 82 ? -9.837 6.440 -3.972 1.00 98.31 82 LEU A C 1
ATOM 629 O O . LEU A 1 82 ? -10.139 6.269 -2.797 1.00 98.31 82 LEU A O 1
ATOM 633 N N . VAL A 1 83 ? -8.601 6.784 -4.349 1.00 98.44 83 VAL A N 1
ATOM 634 C CA . VAL A 1 83 ? -7.490 6.981 -3.402 1.00 98.44 83 VAL A CA 1
ATOM 635 C C . VAL A 1 83 ? -7.759 8.131 -2.423 1.00 98.44 83 VAL A C 1
ATOM 637 O O . VAL A 1 83 ? -7.243 8.096 -1.312 1.00 98.44 83 VAL A O 1
ATOM 640 N N . ARG A 1 84 ? -8.559 9.141 -2.788 1.00 98.06 84 ARG A N 1
ATOM 641 C CA . ARG A 1 84 ? -8.936 10.245 -1.881 1.00 98.06 84 ARG A CA 1
ATOM 642 C C . ARG A 1 84 ? -9.990 9.851 -0.851 1.00 98.06 84 ARG A C 1
ATOM 644 O O . ARG A 1 84 ? -10.005 10.442 0.225 1.00 98.06 84 ARG A O 1
ATOM 651 N N . ASP A 1 85 ? -10.814 8.862 -1.175 1.00 97.75 85 ASP A N 1
ATOM 652 C CA . ASP A 1 85 ? -11.987 8.473 -0.389 1.00 97.75 85 ASP A CA 1
ATOM 653 C C . ASP A 1 85 ? -11.767 7.218 0.479 1.00 97.75 85 ASP A C 1
ATOM 655 O O . ASP A 1 85 ? -12.684 6.784 1.183 1.00 97.75 85 ASP A O 1
ATOM 659 N N . VAL A 1 86 ? -10.578 6.604 0.436 1.00 98.62 86 VAL A N 1
ATOM 660 C CA . VAL A 1 86 ? -10.257 5.431 1.268 1.00 98.62 86 VAL A CA 1
ATOM 661 C C . VAL A 1 86 ? -9.955 5.804 2.718 1.00 98.62 86 VAL A C 1
ATOM 663 O O . VAL A 1 86 ? -9.541 6.920 3.028 1.00 98.62 86 VAL A O 1
ATOM 666 N N . ASP A 1 87 ? -10.120 4.834 3.618 1.00 98.62 87 ASP A N 1
ATOM 667 C CA . ASP A 1 87 ? -9.882 5.026 5.049 1.00 98.62 87 ASP A CA 1
ATOM 668 C C . ASP A 1 87 ? -8.382 5.101 5.377 1.00 98.62 87 ASP A C 1
ATOM 670 O O . ASP A 1 87 ? -7.977 5.843 6.270 1.00 98.62 87 ASP A O 1
ATOM 674 N N . ALA A 1 88 ? -7.549 4.344 4.654 1.00 98.75 88 ALA A N 1
ATOM 675 C CA . ALA A 1 88 ? -6.094 4.439 4.730 1.00 98.75 88 ALA A CA 1
ATOM 676 C C . ALA A 1 88 ? -5.408 3.853 3.488 1.00 98.75 88 ALA A C 1
ATOM 678 O O . ALA A 1 88 ? -5.974 3.022 2.768 1.00 98.75 88 ALA A O 1
ATOM 679 N N . VAL A 1 89 ? -4.154 4.260 3.289 1.00 98.88 89 VAL A N 1
ATOM 680 C CA . VAL A 1 89 ? -3.230 3.677 2.313 1.00 98.88 89 VAL A CA 1
ATOM 681 C C . VAL A 1 89 ? -2.090 2.983 3.045 1.00 98.88 89 VAL A C 1
ATOM 683 O O . VAL A 1 89 ? -1.394 3.615 3.839 1.00 98.88 89 VAL A O 1
ATOM 686 N N . PHE A 1 90 ? -1.894 1.697 2.768 1.00 98.88 90 PHE A N 1
ATOM 687 C CA . PHE A 1 90 ? -0.713 0.951 3.181 1.00 98.88 90 PHE A CA 1
ATOM 688 C C . PHE A 1 90 ? 0.380 1.115 2.129 1.00 98.88 90 PHE A C 1
ATOM 690 O O . PHE A 1 90 ? 0.155 0.870 0.946 1.00 98.88 90 PHE A O 1
ATOM 697 N N . ILE A 1 91 ? 1.553 1.533 2.578 1.00 98.69 91 ILE A N 1
ATOM 698 C CA . ILE A 1 91 ? 2.762 1.654 1.779 1.00 98.69 91 ILE A CA 1
ATOM 699 C C . ILE A 1 91 ? 3.715 0.582 2.300 1.00 98.69 91 ILE A C 1
ATOM 701 O O . ILE A 1 91 ? 4.108 0.623 3.468 1.00 98.69 91 ILE A O 1
ATOM 705 N N . LEU A 1 92 ? 3.992 -0.414 1.464 1.00 98.56 92 LEU A N 1
ATOM 706 C CA . LEU A 1 92 ? 4.678 -1.638 1.864 1.00 98.56 92 LEU A CA 1
ATOM 707 C C . LEU A 1 92 ? 6.050 -1.731 1.214 1.00 98.56 92 LEU A C 1
ATOM 709 O O . LEU A 1 92 ? 6.186 -1.437 0.025 1.00 98.56 92 LEU A O 1
ATOM 713 N N . ASP A 1 93 ? 7.034 -2.171 1.995 1.00 97.62 93 ASP A N 1
ATOM 714 C CA . ASP A 1 93 ? 8.408 -2.427 1.540 1.00 97.62 93 ASP A CA 1
ATOM 715 C C . ASP A 1 93 ? 9.103 -1.181 0.950 1.00 97.62 93 ASP A C 1
ATOM 717 O O . ASP A 1 93 ? 10.002 -1.229 0.106 1.00 97.62 93 ASP A O 1
ATOM 721 N N . ILE A 1 94 ? 8.618 0.001 1.342 1.00 96.12 94 ILE A N 1
ATOM 722 C CA . ILE A 1 94 ? 9.178 1.254 0.871 1.00 96.12 94 ILE A CA 1
ATOM 723 C C . ILE A 1 94 ? 8.883 2.430 1.793 1.00 96.12 94 ILE A C 1
ATOM 725 O O . ILE A 1 94 ? 7.743 2.703 2.160 1.00 96.12 94 ILE A O 1
ATOM 729 N N . SER A 1 95 ? 9.925 3.214 2.048 1.00 93.25 95 SER A N 1
ATOM 730 C CA . SER A 1 95 ? 9.867 4.481 2.778 1.00 93.25 95 SER A CA 1
ATOM 731 C C . SER A 1 95 ? 10.531 5.641 2.010 1.00 93.25 95 SER A C 1
ATOM 733 O O . SER A 1 95 ? 11.092 6.576 2.580 1.00 93.25 95 SER A O 1
ATOM 735 N N . ASP A 1 96 ? 10.411 5.611 0.676 1.00 95.38 96 ASP A N 1
ATOM 736 C CA . ASP A 1 96 ? 10.852 6.651 -0.264 1.00 95.38 96 ASP A CA 1
ATOM 737 C C . ASP A 1 96 ? 9.707 7.077 -1.204 1.00 95.38 96 ASP A C 1
ATOM 739 O O . ASP A 1 96 ? 9.222 6.311 -2.044 1.00 95.38 96 ASP A O 1
ATOM 743 N N . TRP A 1 97 ? 9.304 8.347 -1.101 1.00 96.38 97 TRP A N 1
ATOM 744 C CA . TRP A 1 97 ? 8.223 8.932 -1.895 1.00 96.38 97 TRP A CA 1
ATOM 745 C C . TRP A 1 97 ? 8.515 8.947 -3.398 1.00 96.38 97 TRP A C 1
ATOM 747 O O . TRP A 1 97 ? 7.584 8.836 -4.199 1.00 96.38 97 TRP A O 1
ATOM 757 N N . GLU A 1 98 ? 9.780 9.076 -3.799 1.00 96.56 98 GLU A N 1
ATOM 758 C CA . GLU A 1 98 ? 10.162 9.110 -5.212 1.00 96.56 98 GLU A CA 1
ATOM 759 C C . GLU A 1 98 ? 9.974 7.744 -5.876 1.00 96.56 98 GLU A C 1
ATOM 761 O O . GLU A 1 98 ? 9.653 7.663 -7.069 1.00 96.56 98 GLU A O 1
ATOM 766 N N . ARG A 1 99 ? 10.094 6.660 -5.099 1.00 97.00 99 ARG A N 1
ATOM 767 C CA . ARG A 1 99 ? 9.853 5.293 -5.574 1.00 97.00 99 ARG A CA 1
ATOM 768 C C . ARG A 1 99 ? 8.366 4.972 -5.747 1.00 97.00 99 ARG A C 1
ATOM 770 O O . ARG A 1 99 ? 8.061 4.065 -6.514 1.00 97.00 99 ARG A O 1
ATOM 777 N N . LEU A 1 100 ? 7.454 5.759 -5.166 1.00 97.12 100 LEU A N 1
ATOM 778 C CA . LEU A 1 100 ? 5.999 5.665 -5.390 1.00 97.12 100 LEU A CA 1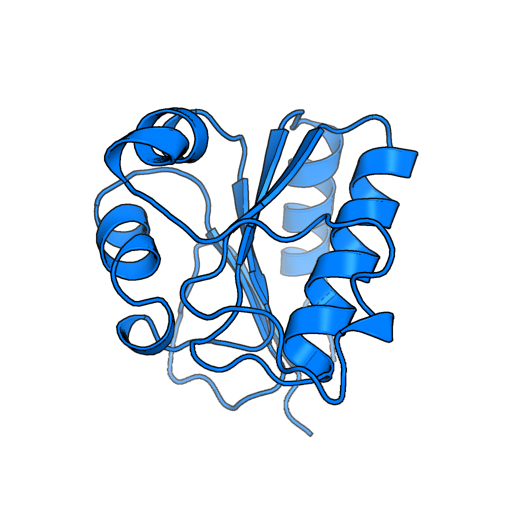
ATOM 779 C C . LEU A 1 100 ? 5.494 6.472 -6.601 1.00 97.12 100 LEU A C 1
ATOM 781 O O . LEU A 1 100 ? 4.318 6.390 -6.967 1.00 97.12 100 LEU A O 1
ATOM 785 N N . ARG A 1 101 ? 6.362 7.275 -7.233 1.00 97.44 101 ARG A N 1
ATOM 786 C CA . ARG A 1 101 ? 6.066 8.026 -8.467 1.00 97.44 101 ARG A CA 1
ATOM 787 C C . ARG A 1 101 ? 4.788 8.872 -8.353 1.00 97.44 101 ARG A C 1
ATOM 789 O O . ARG A 1 101 ? 4.645 9.666 -7.426 1.00 97.44 101 ARG A O 1
ATOM 796 N N . ASP A 1 102 ? 3.882 8.774 -9.324 1.00 97.19 102 ASP A N 1
ATOM 797 C CA . ASP A 1 102 ? 2.703 9.639 -9.404 1.00 97.19 102 ASP A CA 1
ATOM 798 C C . ASP A 1 102 ? 1.690 9.380 -8.285 1.00 97.19 102 ASP A C 1
ATOM 800 O O . ASP A 1 102 ? 1.053 10.327 -7.820 1.00 97.19 102 ASP A O 1
ATOM 804 N N . LEU A 1 103 ? 1.593 8.141 -7.789 1.00 97.94 103 LEU A N 1
ATOM 805 C CA . LEU A 1 103 ? 0.796 7.851 -6.600 1.00 97.94 103 LEU A CA 1
ATOM 806 C C . LEU A 1 103 ? 1.422 8.513 -5.366 1.00 97.94 103 LEU A C 1
ATOM 808 O O . LEU A 1 103 ? 0.723 9.182 -4.613 1.00 97.94 103 LEU A O 1
ATOM 812 N N . GLY A 1 104 ? 2.748 8.448 -5.217 1.00 97.69 104 GLY A N 1
ATOM 813 C CA . GLY A 1 104 ? 3.472 9.162 -4.159 1.00 97.69 104 GLY A CA 1
ATOM 814 C C . GLY A 1 104 ? 3.207 10.671 -4.159 1.00 97.69 104 GLY A C 1
ATOM 815 O O . GLY A 1 104 ? 2.916 11.255 -3.113 1.00 97.69 104 GLY A O 1
ATOM 816 N N . LYS A 1 105 ? 3.228 11.310 -5.338 1.00 97.69 105 LYS A N 1
ATOM 817 C CA . LYS A 1 105 ? 2.891 12.740 -5.485 1.00 97.69 105 LYS A CA 1
ATOM 818 C C . LYS A 1 105 ? 1.475 13.042 -5.004 1.00 97.69 105 LYS A C 1
ATOM 820 O O . LYS A 1 105 ? 1.279 14.033 -4.304 1.00 97.69 105 LYS A O 1
ATOM 825 N N . LEU A 1 106 ? 0.509 12.193 -5.360 1.00 98.12 106 LEU A N 1
ATOM 826 C CA . LEU A 1 106 ? -0.866 12.331 -4.900 1.00 98.12 106 LEU A CA 1
ATOM 827 C C . LEU A 1 106 ? -0.963 12.201 -3.374 1.00 98.12 106 LEU A C 1
ATOM 829 O O . LEU A 1 106 ? -1.526 13.075 -2.715 1.00 98.12 106 LEU A O 1
ATOM 833 N N . LEU A 1 107 ? -0.410 11.130 -2.805 1.00 98.19 107 LEU A N 1
ATOM 834 C CA . LEU A 1 107 ? -0.529 10.833 -1.376 1.00 98.19 107 LEU A CA 1
ATOM 835 C C . LEU A 1 107 ? 0.011 11.975 -0.507 1.00 98.19 107 LEU A C 1
ATOM 837 O O . LEU A 1 107 ? -0.587 12.307 0.515 1.00 98.19 107 LEU A O 1
ATOM 841 N N . ARG A 1 108 ? 1.080 12.646 -0.948 1.00 97.00 108 ARG A N 1
ATOM 842 C CA . ARG A 1 108 ? 1.647 13.818 -0.257 1.00 97.00 108 ARG A CA 1
ATOM 843 C C . ARG A 1 108 ? 0.749 15.059 -0.265 1.00 97.00 108 ARG A C 1
ATOM 845 O O . ARG A 1 108 ? 0.985 15.967 0.525 1.00 97.00 108 ARG A O 1
ATOM 852 N N . GLN A 1 109 ? -0.242 15.128 -1.151 1.00 97.12 109 GLN A N 1
ATOM 853 C CA . GLN A 1 109 ? -1.133 16.284 -1.309 1.00 97.12 109 GLN A CA 1
ATOM 854 C C . GLN A 1 109 ? -2.484 16.117 -0.608 1.00 97.12 109 GLN A C 1
ATOM 856 O O . GLN A 1 109 ? -3.216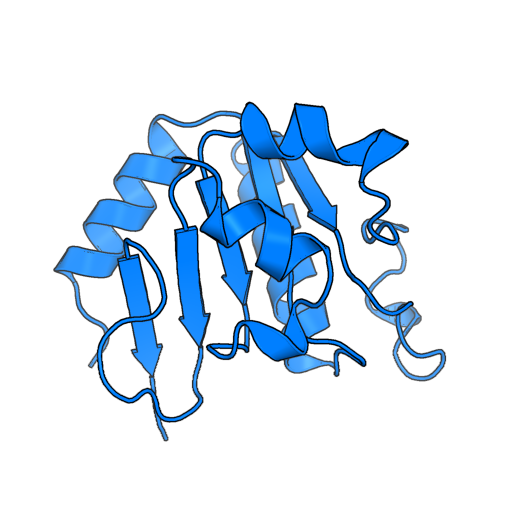 17.094 -0.461 1.00 97.12 109 GLN A O 1
ATOM 861 N N . ILE A 1 110 ? -2.829 14.900 -0.187 1.00 97.19 110 ILE A N 1
ATOM 862 C CA . ILE A 1 110 ? -4.132 14.577 0.405 1.00 97.19 110 ILE A CA 1
ATOM 863 C C . ILE A 1 110 ? -3.991 14.213 1.882 1.00 97.19 110 ILE A C 1
ATOM 865 O O . ILE A 1 110 ? -2.919 13.826 2.344 1.00 97.19 110 ILE A O 1
ATOM 869 N N . SER A 1 111 ? -5.084 14.305 2.636 1.00 96.75 111 SER A N 1
ATOM 870 C CA . SER A 1 111 ? -5.113 14.048 4.083 1.00 96.75 111 SER A CA 1
ATOM 871 C C . SER A 1 111 ? -5.424 12.597 4.466 1.00 96.75 111 SER A C 1
ATOM 873 O O . SER A 1 111 ? -5.615 12.318 5.645 1.00 96.75 111 SER A O 1
ATOM 875 N N . VAL A 1 112 ? -5.498 11.680 3.497 1.00 98.12 112 VAL A N 1
ATOM 876 C CA . VAL A 1 112 ? -5.723 10.248 3.762 1.00 98.12 112 VAL A CA 1
ATOM 877 C C . VAL A 1 112 ? -4.595 9.703 4.628 1.00 98.12 112 VAL A C 1
ATOM 879 O O . VAL A 1 112 ? -3.439 10.061 4.408 1.00 98.12 112 VAL A O 1
ATOM 882 N N . THR A 1 113 ? -4.921 8.856 5.601 1.00 98.50 113 THR A N 1
ATOM 883 C CA . THR A 1 113 ? -3.933 8.248 6.497 1.00 98.50 113 THR A CA 1
ATOM 884 C C . THR A 1 113 ? -2.988 7.326 5.726 1.00 98.50 113 THR A C 1
ATOM 886 O O . THR A 1 113 ? -3.447 6.436 5.011 1.00 98.50 113 THR A O 1
ATOM 889 N N . LYS A 1 114 ? -1.674 7.516 5.885 1.00 98.62 114 LYS A N 1
ATOM 890 C CA . LYS A 1 114 ? -0.630 6.655 5.308 1.00 98.62 114 LYS A CA 1
ATOM 891 C C . LYS A 1 114 ? -0.010 5.790 6.391 1.00 98.62 114 LYS A C 1
ATOM 893 O O . LYS A 1 114 ? 0.463 6.303 7.405 1.00 98.62 114 LYS A O 1
ATOM 898 N N . ILE A 1 115 ? 0.002 4.488 6.154 1.00 98.62 115 ILE A N 1
ATOM 899 C CA . ILE A 1 115 ? 0.604 3.493 7.033 1.00 98.62 115 ILE A CA 1
ATOM 900 C C . ILE A 1 115 ? 1.814 2.921 6.305 1.00 98.62 115 ILE A C 1
ATOM 902 O O . ILE A 1 115 ? 1.647 2.325 5.246 1.00 98.62 115 ILE A O 1
ATOM 906 N N . CYS A 1 116 ? 3.009 3.097 6.859 1.00 97.94 116 CYS A N 1
ATOM 907 C CA . CYS A 1 116 ? 4.232 2.502 6.333 1.00 97.94 116 CYS A CA 1
ATOM 908 C C . CYS A 1 116 ? 4.539 1.204 7.076 1.00 97.94 116 CYS A C 1
ATOM 910 O O . CYS A 1 116 ? 4.582 1.202 8.310 1.00 97.94 116 CYS A O 1
ATOM 912 N N . ILE A 1 117 ? 4.767 0.118 6.345 1.00 97.56 117 ILE A N 1
ATOM 913 C CA . ILE A 1 117 ? 5.327 -1.119 6.895 1.00 97.56 117 ILE A CA 1
ATOM 914 C C . ILE A 1 117 ? 6.525 -1.478 6.030 1.00 97.56 117 ILE A C 1
ATOM 916 O O . ILE A 1 117 ? 6.369 -1.788 4.851 1.00 97.56 117 ILE A O 1
ATOM 920 N N . ASP A 1 118 ? 7.712 -1.395 6.612 1.00 96.38 118 ASP A N 1
ATOM 921 C CA . ASP A 1 118 ? 8.967 -1.508 5.876 1.00 96.38 118 ASP A CA 1
ATOM 922 C C . ASP A 1 118 ? 10.043 -2.144 6.770 1.00 96.38 118 ASP A C 1
ATOM 924 O O . ASP A 1 118 ? 9.970 -2.111 8.003 1.00 96.38 118 ASP A O 1
ATOM 928 N N . HIS A 1 119 ? 11.045 -2.744 6.146 1.00 94.62 119 HIS A N 1
ATOM 929 C CA . HIS A 1 119 ? 12.218 -3.309 6.813 1.00 94.62 119 HIS A CA 1
ATOM 930 C C . HIS A 1 119 ? 13.513 -2.555 6.476 1.00 94.62 119 HIS A C 1
ATOM 932 O O . HIS A 1 119 ? 14.552 -2.774 7.102 1.00 94.62 119 HIS A O 1
ATOM 938 N N . HIS A 1 120 ? 13.454 -1.610 5.536 1.00 92.44 120 HIS A N 1
ATOM 939 C CA . HIS A 1 120 ? 14.579 -0.749 5.215 1.00 92.44 120 HIS A CA 1
ATOM 940 C C . HIS A 1 120 ? 14.833 0.293 6.320 1.00 92.44 120 HIS A C 1
ATOM 942 O O . HIS A 1 120 ? 13.910 0.714 7.025 1.00 92.44 120 HIS A O 1
ATOM 948 N N . PRO A 1 121 ? 16.084 0.762 6.483 1.00 90.38 121 PRO A N 1
ATOM 949 C CA . PRO A 1 121 ? 16.383 1.867 7.385 1.00 90.38 121 PRO A CA 1
ATOM 950 C C . PRO A 1 121 ? 15.616 3.138 7.002 1.00 90.38 121 PRO A C 1
ATOM 952 O O . PRO A 1 121 ? 15.675 3.584 5.858 1.00 90.38 121 PRO A O 1
ATOM 955 N N . LEU A 1 122 ? 14.968 3.759 7.989 1.00 88.44 122 LEU A N 1
ATOM 956 C CA . LEU A 1 122 ? 14.243 5.018 7.836 1.00 88.44 122 LEU A CA 1
ATOM 957 C C . LEU A 1 122 ? 14.887 6.125 8.675 1.00 88.44 122 LEU A C 1
ATOM 959 O O . LEU A 1 122 ? 15.084 5.977 9.882 1.00 88.44 122 LEU A O 1
ATOM 963 N N . GLU A 1 123 ? 15.135 7.278 8.055 1.00 85.75 123 GLU A N 1
ATOM 964 C CA . GLU A 1 123 ? 15.458 8.510 8.770 1.00 85.75 123 GLU A CA 1
ATOM 965 C C . GLU A 1 123 ? 14.181 9.316 9.053 1.00 85.75 123 GLU A C 1
ATOM 967 O O . GLU A 1 123 ? 13.569 9.901 8.160 1.00 85.75 123 GLU A O 1
ATOM 972 N N . GLY A 1 124 ? 13.783 9.384 10.325 1.00 88.12 124 GLY A N 1
ATOM 973 C CA . GLY A 1 124 ? 12.640 10.188 10.756 1.00 88.12 124 GLY A CA 1
ATOM 974 C C . GLY A 1 124 ? 11.301 9.468 10.604 1.00 88.12 124 GLY A C 1
ATOM 975 O O . GLY A 1 124 ? 11.137 8.359 11.102 1.00 88.12 124 GLY A O 1
ATOM 976 N N . ARG A 1 125 ? 10.318 10.147 10.006 1.00 91.25 125 ARG A N 1
ATOM 977 C CA . ARG A 1 125 ? 8.961 9.627 9.785 1.00 91.25 125 ARG A CA 1
ATOM 978 C C . ARG A 1 125 ? 8.619 9.663 8.311 1.00 91.25 125 ARG A C 1
ATOM 980 O O . ARG A 1 125 ? 8.941 10.642 7.636 1.00 91.25 125 ARG A O 1
ATOM 987 N N . PHE A 1 126 ? 7.918 8.635 7.856 1.00 95.56 126 PHE A N 1
ATOM 988 C CA . PHE A 1 126 ? 7.479 8.523 6.475 1.00 95.56 126 PHE A CA 1
ATOM 989 C C . PHE A 1 126 ? 5.965 8.711 6.359 1.00 95.56 126 PHE A C 1
ATOM 991 O O . PHE A 1 126 ? 5.512 9.667 5.727 1.00 95.56 126 PHE A O 1
ATOM 998 N N . GLY A 1 127 ? 5.188 7.835 6.992 1.00 95.06 127 GLY A N 1
ATOM 999 C CA . GLY A 1 127 ? 3.735 7.894 7.063 1.00 95.06 127 GLY A CA 1
ATOM 1000 C C . GLY A 1 127 ? 3.212 8.576 8.329 1.00 95.06 127 GLY A C 1
ATOM 1001 O O . GLY A 1 127 ? 3.946 9.154 9.135 1.00 95.06 127 GLY A O 1
ATOM 1002 N N . ASP A 1 128 ? 1.896 8.492 8.513 1.00 97.31 128 ASP A N 1
ATOM 1003 C CA . ASP A 1 128 ? 1.227 8.895 9.753 1.00 97.31 128 ASP A CA 1
ATOM 1004 C C . ASP A 1 128 ? 1.426 7.839 10.856 1.00 97.31 128 ASP A C 1
ATOM 1006 O O . ASP A 1 128 ? 1.477 8.170 12.047 1.00 97.31 128 ASP A O 1
ATOM 1010 N N . VAL A 1 129 ? 1.555 6.568 10.455 1.00 97.38 129 VAL A N 1
ATOM 1011 C CA . VAL A 1 129 ? 1.907 5.431 11.312 1.00 97.38 129 VAL A CA 1
ATOM 1012 C C . VAL A 1 129 ? 2.983 4.605 10.613 1.00 97.38 129 VAL A C 1
ATOM 1014 O O . VAL A 1 129 ? 2.735 4.081 9.532 1.00 97.38 129 VAL A O 1
ATOM 1017 N N . ASP A 1 130 ? 4.148 4.465 11.243 1.00 96.31 130 ASP A N 1
ATOM 1018 C CA . ASP A 1 130 ? 5.287 3.719 10.702 1.00 96.31 130 ASP A CA 1
ATOM 1019 C C . ASP A 1 130 ? 5.557 2.467 11.552 1.00 96.31 130 ASP A C 1
ATOM 1021 O O . ASP A 1 130 ? 5.656 2.551 12.778 1.00 96.31 130 ASP A O 1
ATOM 1025 N N . VAL A 1 131 ? 5.701 1.310 10.904 1.00 95.75 131 VAL A N 1
ATOM 1026 C CA . VAL A 1 131 ? 6.207 0.067 11.499 1.00 95.75 131 VAL A CA 1
ATOM 1027 C C . VAL A 1 131 ? 7.467 -0.324 10.739 1.00 95.75 131 VAL A C 1
ATOM 1029 O O . VAL A 1 131 ? 7.385 -0.914 9.666 1.00 95.75 131 VAL A O 1
ATOM 1032 N N . ILE A 1 132 ? 8.623 0.031 11.305 1.00 93.94 132 ILE A N 1
ATOM 1033 C CA . ILE A 1 132 ? 9.933 -0.204 10.690 1.00 93.94 132 ILE A CA 1
ATOM 1034 C C . ILE A 1 132 ? 10.698 -1.259 11.483 1.00 93.94 132 ILE A C 1
ATOM 1036 O O . ILE A 1 132 ? 10.941 -1.086 12.682 1.00 93.94 132 ILE A O 1
ATOM 1040 N N . LEU A 1 133 ? 11.065 -2.354 10.822 1.00 90.12 133 LEU A N 1
ATOM 1041 C CA . LEU A 1 133 ? 11.816 -3.459 11.417 1.00 90.12 133 LEU A CA 1
ATOM 1042 C C . LEU A 1 133 ? 13.079 -3.728 10.612 1.00 90.12 133 LEU A C 1
ATOM 1044 O O . LEU A 1 133 ? 13.083 -4.566 9.721 1.00 90.12 133 LEU A O 1
ATOM 1048 N N . THR A 1 134 ? 14.153 -3.026 10.956 1.00 87.31 134 THR A N 1
ATOM 1049 C CA . THR A 1 134 ? 15.469 -3.285 10.371 1.00 87.31 134 THR A CA 1
ATOM 1050 C C . THR A 1 134 ? 16.056 -4.587 10.915 1.00 87.31 134 THR A C 1
ATOM 1052 O O . THR A 1 134 ? 15.900 -4.873 12.109 1.00 87.31 134 THR A O 1
ATOM 1055 N N . GLU A 1 135 ? 16.744 -5.343 10.058 1.00 68.06 135 GLU A N 1
ATOM 1056 C CA . GLU A 1 135 ? 17.576 -6.493 10.456 1.00 68.06 135 GLU A CA 1
ATOM 1057 C C . GLU A 1 135 ? 18.721 -6.110 11.411 1.00 68.06 135 GLU A C 1
ATOM 1059 O O . GLU A 1 135 ? 19.246 -4.973 11.314 1.00 68.06 135 GLU A O 1
#

Secondary structure (DSSP, 8-state):
---HHHHHHHHHHHHH--EEEEE--TT--HHHHHHHHHHHHHHHHTT-EEEEEESSPPPGGGGGGGTT--EEE--HHHHHHHHHHSSEEEEES---GGGGHHHHHHHTTS--EEEEEE-S--SS--SSEEEE---

pLDDT: mean 96.45, std 4.45, range [68.06, 98.88]